Protein AF-A0A7C5J604-F1 (afdb_monomer)

Solvent-accessible surface area (backbone atoms only — not comparable to full-atom values): 4817 Å² total; per-residue (Å²): 68,68,37,44,52,41,41,76,76,65,56,35,46,37,43,60,45,44,50,58,50,45,59,64,44,63,76,73,39,80,43,71,80,47,68,48,44,18,41,62,89,78,62,50,75,57,51,61,89,37,66,52,74,78,42,26,31,42,38,40,32,33,28,58,86,93,46,77,49,73,53,74,47,42,37,82,73,55,76,61,57,86,76,133

pLDDT: mean 94.11, std 7.98, range [53.81, 98.44]

Foldseek 3Di:
DQLLVVVVVPAFQQLVSQCSPVVVCVVPAPFWPDWFKAAPPPRHTDDRRDTHDQWIKTKTWGDDVVDIDIDIDIRNPDDDPDDD

Mean predicted aligned error: 3.03 Å

Secondary structure (DSSP, 8-state):
-HHHHHHHTT--BHHHHHHHHHHHHHHHSSEEEEEEEEETTT-PBPPTT-B--S-EEEEEEEEETTEEEEEEEEETTSPPPPP-

Radius of gyration: 12.41 Å; Cα contacts (8 Å, |Δi|>4): 150; chains: 1; bounding box: 32×25×34 Å

Nearest PDB structures (foldseek):
  3ag5-assembly1_A  TM=8.522E-01  e=1.128E-04  Staphylococcus aureus subsp. aureus NCTC 8325
  3ag6-assembly1_B  TM=8.233E-01  e=3.893E-04  Staphylococcus aureus subsp. aureus NCTC 8325
  2x3f-assembly1_B  TM=8.813E-01  e=1.049E-03  Staphylococcus aureus subsp. aureus MRSA252
  7tot-assembly1_B  TM=9.038E-01  e=2.207E-03  Bartonella henselae str. Houston-1

Structure (mmCIF, N/CA/C/O backbone):
data_AF-A0A7C5J604-F1
#
_entry.id   AF-A0A7C5J604-F1
#
loop_
_atom_site.group_PDB
_atom_site.id
_atom_site.type_symbol
_atom_site.label_atom_id
_atom_site.label_alt_id
_atom_site.label_comp_id
_atom_site.label_asym_id
_atom_site.label_entity_id
_atom_site.label_seq_id
_atom_site.pdbx_PDB_ins_code
_atom_site.Cartn_x
_atom_site.Cartn_y
_atom_site.Cartn_z
_atom_site.occupancy
_atom_site.B_iso_or_equiv
_atom_site.auth_seq_id
_atom_site.auth_comp_id
_atom_site.auth_asym_id
_atom_site.auth_atom_id
_atom_site.pdbx_PDB_model_num
ATOM 1 N N . SER A 1 1 ? -7.830 0.422 -7.860 1.00 77.44 1 SER A N 1
ATOM 2 C CA . SER A 1 1 ? -6.909 1.089 -6.899 1.00 77.44 1 SER A CA 1
ATOM 3 C C . SER A 1 1 ? -6.031 2.108 -7.631 1.00 77.44 1 SER A C 1
ATOM 5 O O . SER A 1 1 ? -5.640 1.820 -8.757 1.00 77.44 1 SER A O 1
ATOM 7 N N . LYS A 1 2 ? -5.729 3.282 -7.036 1.00 90.81 2 LYS A N 1
ATOM 8 C CA . LYS A 1 2 ? -4.838 4.303 -7.643 1.00 90.81 2 LYS A CA 1
ATOM 9 C C . LYS A 1 2 ? -3.414 3.771 -7.854 1.00 90.81 2 LYS A C 1
ATOM 11 O O . LYS A 1 2 ? -2.853 3.995 -8.917 1.00 90.81 2 LYS A O 1
ATOM 16 N N . ALA A 1 3 ? -2.876 3.031 -6.881 1.00 93.94 3 ALA A N 1
ATOM 17 C CA . ALA A 1 3 ? -1.553 2.416 -6.984 1.00 93.94 3 ALA A CA 1
ATOM 18 C C . ALA A 1 3 ? -1.490 1.336 -8.073 1.00 93.94 3 ALA A C 1
ATOM 20 O O . ALA A 1 3 ? -0.544 1.328 -8.844 1.00 93.94 3 ALA A O 1
ATOM 21 N N . ALA A 1 4 ? -2.524 0.493 -8.199 1.00 93.62 4 ALA A N 1
ATOM 22 C CA . ALA A 1 4 ? -2.604 -0.502 -9.276 1.00 93.62 4 ALA A CA 1
ATOM 23 C C . ALA A 1 4 ? -2.551 0.152 -10.660 1.00 93.62 4 ALA A C 1
ATOM 25 O O . ALA A 1 4 ? -1.743 -0.227 -11.492 1.00 93.62 4 ALA A O 1
ATOM 26 N N . ARG A 1 5 ? -3.338 1.214 -10.867 1.00 93.12 5 ARG A N 1
ATOM 27 C CA . ARG A 1 5 ? -3.317 1.955 -12.131 1.00 93.12 5 ARG A CA 1
ATOM 28 C C . ARG A 1 5 ? -1.965 2.619 -12.395 1.00 93.12 5 ARG A C 1
ATOM 30 O O . ARG A 1 5 ? -1.478 2.551 -13.510 1.00 93.12 5 ARG A O 1
ATOM 37 N N . ALA A 1 6 ? -1.365 3.251 -11.386 1.00 95.44 6 ALA A N 1
ATOM 38 C CA . ALA A 1 6 ? -0.040 3.848 -11.537 1.00 95.44 6 ALA A CA 1
ATOM 39 C C . ALA A 1 6 ? 1.010 2.789 -11.904 1.00 95.44 6 ALA A C 1
ATOM 41 O O . ALA A 1 6 ? 1.839 3.030 -12.775 1.00 95.44 6 ALA A O 1
ATOM 42 N N . PHE A 1 7 ? 0.940 1.608 -11.285 1.00 96.50 7 PHE A N 1
ATOM 43 C CA . PHE A 1 7 ? 1.787 0.473 -11.627 1.00 96.50 7 PHE A CA 1
ATOM 44 C C . PHE A 1 7 ? 1.560 0.009 -13.073 1.00 96.50 7 PHE A C 1
ATOM 46 O O . PHE A 1 7 ? 2.520 -0.157 -13.821 1.00 96.50 7 PHE A O 1
ATOM 53 N N . ASP A 1 8 ? 0.311 -0.128 -13.512 1.00 94.31 8 ASP A N 1
ATOM 54 C CA . ASP A 1 8 ? -0.006 -0.483 -14.901 1.00 94.31 8 ASP A CA 1
ATOM 55 C C . ASP A 1 8 ? 0.504 0.577 -15.898 1.00 94.31 8 ASP A C 1
ATOM 57 O O . ASP A 1 8 ? 0.977 0.238 -16.982 1.00 94.31 8 ASP A O 1
ATOM 61 N N . ASP A 1 9 ? 0.490 1.853 -15.498 1.00 95.69 9 ASP A N 1
ATOM 62 C CA . ASP A 1 9 ? 1.016 2.989 -16.267 1.00 95.69 9 ASP A CA 1
ATOM 63 C C . ASP A 1 9 ? 2.563 3.103 -16.207 1.00 95.69 9 ASP A C 1
ATOM 65 O O . ASP A 1 9 ? 3.149 3.975 -16.852 1.00 95.69 9 ASP A O 1
ATOM 69 N N . GLY A 1 10 ? 3.241 2.212 -15.472 1.00 96.81 10 GLY A N 1
ATOM 70 C CA . GLY A 1 10 ? 4.703 2.088 -15.439 1.00 96.81 10 GLY A CA 1
ATOM 71 C C . GLY A 1 10 ? 5.397 2.639 -14.191 1.00 96.81 10 GLY A C 1
ATOM 72 O O . GLY A 1 10 ? 6.625 2.599 -14.127 1.00 96.81 10 GLY A O 1
ATOM 73 N N . GLU A 1 11 ? 4.662 3.123 -13.187 1.00 97.88 11 GLU A N 1
ATOM 74 C CA . GLU A 1 11 ? 5.254 3.516 -11.903 1.00 97.88 11 GLU A CA 1
ATOM 75 C C . GLU A 1 11 ? 5.866 2.297 -11.201 1.00 97.88 11 GLU A C 1
ATOM 77 O O . GLU A 1 11 ? 5.246 1.235 -11.103 1.00 97.88 11 GLU A O 1
ATOM 82 N N . ARG A 1 12 ? 7.091 2.446 -10.699 1.00 97.81 12 ARG A N 1
ATOM 83 C CA . ARG A 1 12 ? 7.837 1.380 -10.017 1.00 97.81 12 ARG A CA 1
ATOM 84 C C . ARG A 1 12 ? 8.451 1.830 -8.698 1.00 97.81 12 ARG A C 1
ATOM 86 O O . ARG A 1 12 ? 8.880 0.974 -7.937 1.00 97.81 12 ARG A O 1
ATOM 93 N N . SER A 1 13 ? 8.476 3.124 -8.385 1.00 98.44 13 SER A N 1
ATOM 94 C CA . SER A 1 13 ? 8.982 3.619 -7.106 1.00 98.44 13 SER A CA 1
ATOM 95 C C . SER A 1 13 ? 8.115 3.118 -5.951 1.00 98.44 13 SER A C 1
ATOM 97 O O . SER A 1 13 ? 6.904 3.364 -5.910 1.00 98.44 13 SER A O 1
ATOM 99 N N . VAL A 1 14 ? 8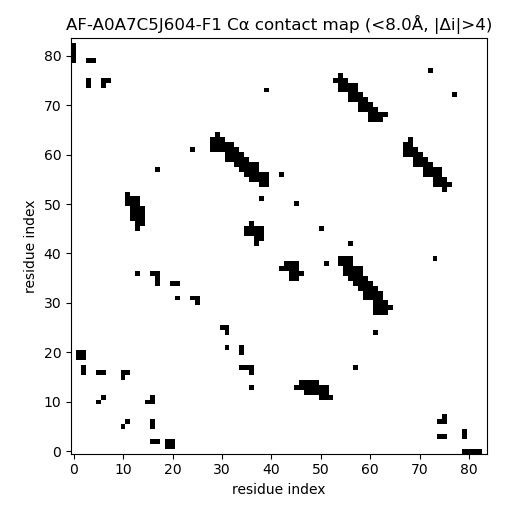.753 2.464 -4.976 1.00 98.25 14 VAL A N 1
ATOM 100 C CA . VAL A 1 14 ? 8.086 2.011 -3.748 1.00 98.25 14 VAL A CA 1
ATOM 101 C C . VAL A 1 14 ? 7.448 3.189 -3.015 1.00 98.25 14 VAL A C 1
ATOM 103 O O . VAL A 1 14 ? 6.259 3.135 -2.689 1.00 98.25 14 VAL A O 1
ATOM 106 N N . ALA A 1 15 ? 8.197 4.281 -2.832 1.00 98.12 15 ALA A N 1
ATOM 107 C CA . ALA A 1 15 ? 7.697 5.490 -2.185 1.00 98.12 15 ALA A CA 1
ATOM 108 C C . ALA A 1 15 ? 6.452 6.061 -2.886 1.00 98.12 15 ALA A C 1
ATOM 110 O O . ALA A 1 15 ? 5.466 6.388 -2.222 1.00 98.12 15 ALA A O 1
ATOM 111 N N . ALA A 1 16 ? 6.466 6.153 -4.221 1.00 97.75 16 ALA A N 1
ATOM 112 C CA . ALA A 1 16 ? 5.342 6.694 -4.985 1.00 97.75 16 ALA A CA 1
ATOM 113 C C . ALA A 1 16 ? 4.088 5.813 -4.862 1.00 97.75 16 ALA A C 1
ATOM 115 O O . ALA A 1 16 ? 2.998 6.312 -4.564 1.00 97.75 16 ALA A O 1
ATOM 116 N N . LEU A 1 17 ? 4.240 4.496 -5.027 1.00 97.56 17 LEU A N 1
ATOM 117 C CA . LEU A 1 17 ? 3.135 3.538 -4.917 1.00 97.56 17 LEU A CA 1
ATOM 118 C C . LEU A 1 17 ? 2.535 3.529 -3.506 1.00 97.56 17 LEU A C 1
ATOM 120 O O . LEU A 1 17 ? 1.311 3.545 -3.354 1.00 97.56 17 LEU A O 1
ATOM 124 N N . ARG A 1 18 ? 3.383 3.571 -2.474 1.00 97.44 18 ARG A N 1
ATOM 125 C CA . ARG A 1 18 ? 2.965 3.665 -1.071 1.00 97.44 18 ARG A CA 1
ATOM 126 C C . ARG A 1 18 ? 2.232 4.976 -0.782 1.00 97.44 18 ARG A C 1
ATOM 128 O O . ARG A 1 18 ? 1.179 4.952 -0.142 1.00 97.44 18 ARG A O 1
ATOM 135 N N . ALA A 1 19 ? 2.733 6.105 -1.287 1.00 96.81 19 ALA A N 1
ATOM 136 C CA . ALA A 1 19 ? 2.117 7.421 -1.104 1.00 96.81 19 ALA A CA 1
ATOM 137 C C . ALA A 1 19 ? 0.689 7.486 -1.673 1.00 96.81 19 ALA A C 1
ATOM 139 O O . ALA A 1 19 ? -0.206 8.054 -1.047 1.00 96.81 19 ALA A O 1
ATOM 140 N N . LEU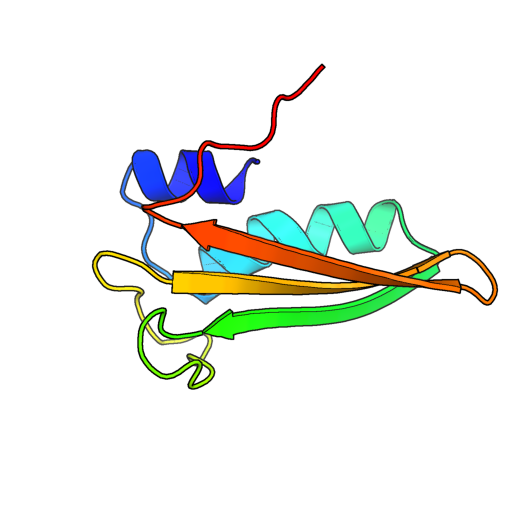 A 1 20 ? 0.443 6.837 -2.819 1.00 96.31 20 LEU A N 1
ATOM 141 C CA . LEU A 1 20 ? -0.888 6.757 -3.440 1.00 96.31 20 LEU A CA 1
ATOM 142 C C . LEU A 1 20 ? -1.936 6.028 -2.584 1.00 96.31 20 LEU A C 1
ATOM 144 O O . LEU A 1 20 ? -3.131 6.105 -2.890 1.00 96.31 20 LEU A O 1
ATOM 148 N N . VAL A 1 21 ? -1.498 5.313 -1.547 1.00 95.69 21 VAL A N 1
ATOM 149 C CA . VAL A 1 21 ? -2.327 4.458 -0.693 1.00 95.69 21 VAL A CA 1
ATOM 150 C C . VAL A 1 21 ? -2.414 5.024 0.716 1.00 95.69 21 VAL A C 1
ATOM 152 O O . VAL A 1 21 ? -3.513 5.134 1.245 1.00 95.69 21 VAL A O 1
ATOM 155 N N . ILE A 1 22 ? -1.292 5.423 1.319 1.00 96.31 22 ILE A N 1
ATOM 156 C CA . ILE A 1 22 ? -1.283 5.892 2.710 1.00 96.31 22 ILE A CA 1
ATOM 157 C C . ILE A 1 22 ? -2.048 7.206 2.890 1.00 96.31 22 ILE A C 1
ATOM 159 O O . ILE A 1 22 ? -2.871 7.295 3.792 1.00 96.31 2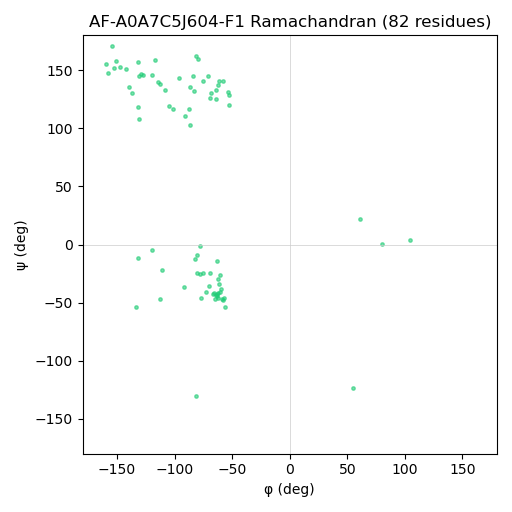2 ILE A O 1
ATOM 163 N N . VAL A 1 23 ? -1.874 8.169 1.977 1.00 94.94 23 VAL A N 1
ATOM 164 C CA . VAL A 1 23 ? -2.520 9.490 2.057 1.00 94.94 23 VAL A CA 1
ATOM 165 C C . VAL A 1 23 ? -4.052 9.389 2.159 1.00 94.94 23 VAL A C 1
ATOM 167 O O . VAL A 1 23 ? -4.612 9.918 3.114 1.00 94.94 23 VAL A O 1
ATOM 170 N N . PRO A 1 24 ? -4.769 8.687 1.255 1.00 93.88 24 PRO A N 1
ATOM 171 C CA . PRO A 1 24 ? -6.222 8.568 1.384 1.00 93.88 24 PRO A CA 1
ATOM 172 C C . PRO A 1 24 ? -6.672 7.711 2.579 1.00 93.88 24 PRO A C 1
ATOM 174 O O . PRO A 1 24 ? -7.796 7.884 3.045 1.00 93.88 24 PRO A O 1
ATOM 177 N N . LEU A 1 25 ? -5.848 6.777 3.071 1.00 94.38 25 LEU A N 1
ATOM 178 C CA . LEU A 1 25 ? -6.194 5.978 4.253 1.00 94.38 25 LEU A CA 1
ATOM 179 C C . LEU A 1 25 ? -6.120 6.810 5.535 1.00 94.38 25 LEU A C 1
ATOM 181 O O . LEU A 1 25 ? -7.007 6.687 6.375 1.00 94.38 25 LEU A O 1
ATOM 185 N N . GLU A 1 26 ? -5.110 7.671 5.666 1.00 95.31 26 GLU A N 1
ATOM 186 C CA . GLU A 1 26 ? -4.974 8.595 6.800 1.00 95.31 26 GLU A CA 1
ATOM 187 C C . GLU A 1 26 ? -6.134 9.602 6.877 1.00 95.31 26 GLU A C 1
ATOM 189 O O . GLU A 1 26 ? -6.511 10.021 7.968 1.00 95.31 26 GLU A O 1
ATOM 194 N N . GLU A 1 27 ? -6.737 9.961 5.740 1.00 94.44 27 GLU A N 1
ATOM 195 C CA . GLU A 1 27 ? -7.915 10.838 5.690 1.00 94.44 27 GLU A CA 1
ATOM 196 C C . GLU A 1 27 ? -9.230 10.123 6.054 1.00 94.44 27 GLU A C 1
ATOM 198 O O . GLU A 1 27 ? -10.190 10.776 6.468 1.00 94.44 27 GLU A O 1
ATOM 203 N N . ALA A 1 28 ? -9.304 8.800 5.867 1.00 93.44 28 ALA A N 1
ATOM 204 C CA . ALA A 1 28 ? -10.556 8.041 5.926 1.00 93.44 28 ALA A CA 1
ATOM 205 C C . ALA A 1 28 ? -10.687 7.099 7.134 1.00 93.44 28 ALA A C 1
ATOM 207 O O . ALA A 1 28 ? -11.805 6.696 7.464 1.00 93.44 28 ALA A O 1
ATOM 208 N N . LEU A 1 29 ? -9.576 6.704 7.758 1.00 95.81 29 LEU A N 1
ATOM 209 C CA . LEU A 1 29 ? -9.530 5.704 8.829 1.00 95.81 29 LEU A CA 1
ATOM 210 C C . LEU A 1 29 ? -9.038 6.314 10.142 1.00 95.81 29 LEU A C 1
ATOM 212 O O . LEU A 1 29 ? -8.353 7.331 10.150 1.00 95.81 29 LEU A O 1
ATOM 216 N N . ASP A 1 30 ? -9.356 5.665 11.264 1.00 96.88 30 ASP A N 1
ATOM 217 C CA . ASP A 1 30 ? -9.009 6.195 12.589 1.00 96.88 30 ASP A CA 1
ATOM 218 C C . ASP A 1 30 ? -7.498 6.148 12.857 1.00 96.88 30 ASP A C 1
ATOM 220 O O . ASP A 1 30 ? -6.945 7.024 13.522 1.00 96.88 30 ASP A O 1
ATOM 224 N N . SER A 1 31 ? -6.819 5.108 12.362 1.00 97.50 31 SER A N 1
ATOM 225 C CA . SER A 1 31 ? -5.358 5.011 12.387 1.00 97.50 31 SER A CA 1
ATOM 226 C C . SER A 1 31 ? -4.844 4.054 11.317 1.00 97.50 31 SER A C 1
ATOM 228 O O . SER A 1 31 ? -5.470 3.029 11.043 1.00 97.50 31 SER A O 1
ATOM 230 N N . VAL A 1 32 ? -3.661 4.333 10.775 1.00 97.56 32 VAL A N 1
ATOM 231 C CA . VAL A 1 32 ? -2.939 3.431 9.868 1.00 97.56 32 VAL A CA 1
ATOM 232 C C . VAL A 1 32 ? -1.777 2.801 10.635 1.00 97.56 32 VAL A C 1
ATOM 234 O O . VAL A 1 32 ? -0.908 3.511 11.130 1.00 97.56 32 VAL A O 1
ATOM 237 N N . ASP A 1 33 ? -1.774 1.472 10.756 1.00 97.44 33 ASP A N 1
ATOM 238 C CA . ASP A 1 33 ? -0.681 0.734 11.403 1.00 97.44 33 ASP A CA 1
ATOM 239 C C . ASP A 1 33 ? 0.522 0.639 10.454 1.00 97.44 33 ASP A C 1
ATOM 241 O O . ASP A 1 33 ? 1.660 0.867 10.861 1.00 97.44 33 ASP A O 1
ATOM 245 N N . TYR A 1 34 ? 0.270 0.283 9.190 1.00 96.56 34 TYR A N 1
ATOM 246 C CA . TYR A 1 34 ? 1.281 0.288 8.136 1.00 96.56 34 TYR A CA 1
ATOM 247 C C . TYR A 1 34 ? 0.665 0.324 6.735 1.00 96.56 34 TYR A C 1
ATOM 249 O O . TYR A 1 34 ? -0.442 -0.164 6.495 1.00 96.56 34 TYR A O 1
ATOM 257 N N . VAL A 1 35 ? 1.465 0.834 5.799 1.00 97.56 35 VAL A N 1
ATOM 258 C CA . VAL A 1 35 ? 1.356 0.599 4.356 1.00 97.56 35 VAL A CA 1
ATOM 259 C C . VAL A 1 35 ? 2.757 0.240 3.883 1.00 97.56 35 VAL A C 1
ATOM 261 O O . VAL A 1 35 ? 3.673 1.052 4.030 1.00 97.56 35 VAL A O 1
ATOM 264 N N . THR A 1 36 ? 2.913 -0.964 3.346 1.00 97.75 36 THR A N 1
ATOM 265 C CA . THR A 1 36 ? 4.204 -1.536 2.949 1.00 97.75 36 THR A CA 1
ATOM 266 C C . THR A 1 36 ? 4.114 -2.089 1.537 1.00 97.75 36 THR A C 1
ATOM 268 O O . THR A 1 36 ? 3.084 -2.637 1.146 1.00 97.75 36 THR A O 1
ATOM 271 N N . VAL A 1 37 ? 5.215 -1.969 0.799 1.00 98.06 37 VAL A N 1
ATOM 272 C CA . VAL A 1 37 ? 5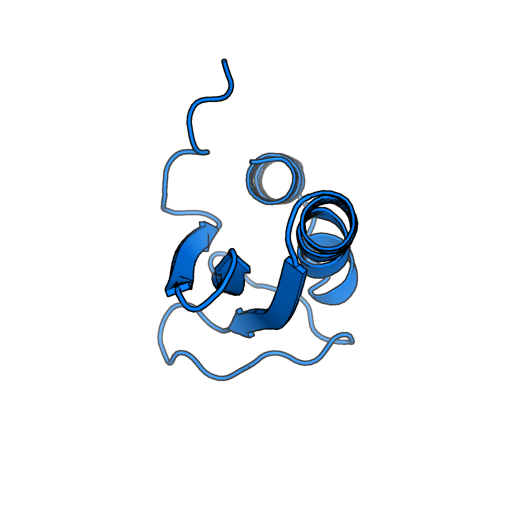.438 -2.687 -0.455 1.00 98.06 37 VAL A CA 1
ATOM 273 C C . VAL A 1 37 ? 6.496 -3.754 -0.197 1.00 98.06 37 VAL A C 1
ATOM 275 O O . VAL A 1 37 ? 7.512 -3.476 0.440 1.00 98.06 37 VAL A O 1
ATOM 278 N N . ALA A 1 38 ? 6.243 -4.972 -0.650 1.00 98.12 38 ALA A N 1
ATOM 279 C CA . ALA A 1 38 ? 7.144 -6.103 -0.505 1.00 98.12 38 ALA A CA 1
ATOM 280 C C . ALA A 1 38 ? 7.315 -6.833 -1.838 1.00 98.12 38 ALA A C 1
ATOM 282 O O . ALA A 1 38 ? 6.446 -6.746 -2.712 1.00 98.12 38 ALA A O 1
ATOM 283 N N . ASP A 1 39 ? 8.417 -7.560 -1.981 1.00 97.25 39 ASP A N 1
ATOM 284 C CA . ASP A 1 39 ? 8.610 -8.472 -3.103 1.00 97.25 39 ASP A CA 1
ATOM 285 C C . ASP A 1 39 ? 7.488 -9.529 -3.144 1.00 97.25 39 ASP A C 1
ATOM 287 O O . ASP A 1 39 ? 7.000 -9.989 -2.106 1.00 97.25 39 ASP A O 1
ATOM 291 N N . ALA A 1 40 ? 7.024 -9.872 -4.347 1.00 96.44 40 ALA A N 1
ATOM 292 C CA . ALA A 1 40 ? 5.891 -10.778 -4.525 1.00 96.44 40 ALA A CA 1
ATOM 293 C C . ALA A 1 40 ? 6.223 -12.254 -4.268 1.00 96.44 40 ALA A C 1
ATOM 295 O O . ALA A 1 40 ? 5.317 -13.022 -3.942 1.00 96.44 40 ALA A O 1
ATOM 296 N N . ASP A 1 41 ? 7.487 -12.650 -4.413 1.00 94.81 41 ASP A N 1
ATOM 297 C CA . ASP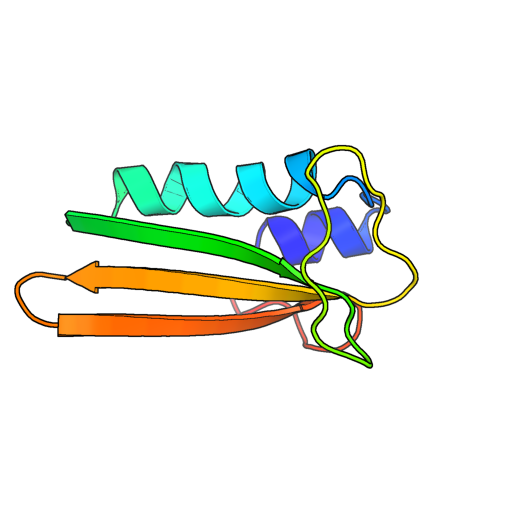 A 1 41 ? 7.906 -14.045 -4.316 1.00 94.81 41 ASP A CA 1
ATOM 298 C C . ASP A 1 41 ? 8.334 -14.418 -2.889 1.00 94.81 41 ASP A C 1
ATOM 300 O O . ASP A 1 41 ? 8.045 -15.530 -2.436 1.00 94.81 41 ASP A O 1
ATOM 304 N N . ASP A 1 42 ? 8.986 -13.503 -2.158 1.00 95.38 42 ASP A N 1
ATOM 305 C CA . ASP A 1 42 ? 9.502 -13.781 -0.807 1.00 95.38 42 ASP A CA 1
ATOM 306 C C . ASP A 1 42 ? 8.941 -12.895 0.321 1.00 95.38 42 ASP A C 1
ATOM 308 O O . ASP A 1 42 ? 9.197 -13.165 1.499 1.00 95.38 42 ASP A O 1
ATOM 312 N N . VAL A 1 43 ? 8.115 -11.894 -0.009 1.00 95.19 43 VAL A N 1
ATOM 313 C CA . VAL A 1 43 ? 7.468 -10.981 0.953 1.00 95.19 43 VAL A CA 1
ATOM 314 C C . VAL A 1 43 ? 8.484 -10.172 1.778 1.00 95.19 43 VAL A C 1
ATOM 316 O O . VAL A 1 43 ? 8.171 -9.649 2.854 1.00 95.19 43 VAL A O 1
ATOM 319 N N . SER A 1 44 ? 9.714 -10.025 1.283 1.00 97.25 44 SER A N 1
ATOM 320 C CA . SER A 1 44 ? 10.687 -9.102 1.858 1.00 97.25 44 SER A CA 1
ATOM 321 C C . SER A 1 44 ? 10.243 -7.659 1.627 1.00 97.25 44 SER A C 1
ATOM 323 O O . SER A 1 44 ? 9.851 -7.261 0.531 1.00 97.25 44 SER A O 1
ATOM 325 N N . VAL A 1 45 ? 10.254 -6.864 2.696 1.00 97.75 45 VAL A N 1
ATOM 326 C CA . VAL A 1 45 ? 9.840 -5.460 2.633 1.00 97.75 45 VAL A CA 1
ATOM 327 C C . VAL A 1 45 ? 10.866 -4.669 1.833 1.00 97.75 45 VAL A C 1
ATOM 329 O O . VAL A 1 45 ? 12.050 -4.677 2.170 1.00 97.75 45 VAL A O 1
ATOM 332 N N . LEU A 1 46 ? 10.385 -3.958 0.817 1.00 97.81 46 LEU A N 1
ATOM 333 C CA . LEU A 1 46 ? 11.188 -3.036 0.029 1.00 97.81 46 LEU A CA 1
ATOM 334 C C . LEU A 1 46 ? 11.256 -1.677 0.734 1.00 97.81 46 LEU A C 1
ATOM 336 O O . LEU A 1 46 ? 10.299 -1.232 1.376 1.00 97.81 46 LEU A O 1
ATOM 340 N N . SER A 1 47 ? 12.402 -1.020 0.618 1.00 97.75 47 SER A N 1
ATOM 341 C CA . SER A 1 47 ? 12.637 0.320 1.151 1.00 97.75 47 SER A CA 1
ATOM 342 C C . SER A 1 47 ? 12.042 1.378 0.221 1.00 97.75 47 SER A C 1
ATOM 344 O O . SER A 1 47 ? 11.835 1.138 -0.964 1.00 97.75 47 SER A O 1
ATOM 346 N N . ASP A 1 48 ? 11.802 2.586 0.733 1.00 96.69 48 ASP A N 1
ATOM 347 C CA . ASP A 1 48 ? 11.240 3.687 -0.067 1.00 96.69 48 ASP A CA 1
ATOM 348 C C . ASP A 1 48 ? 12.136 4.083 -1.267 1.00 96.69 48 ASP A C 1
ATOM 350 O O . ASP A 1 48 ? 11.620 4.563 -2.278 1.00 96.69 48 ASP A O 1
ATOM 354 N N . ASP A 1 49 ? 13.451 3.844 -1.172 1.00 97.69 49 ASP A N 1
ATOM 355 C CA . ASP A 1 49 ? 14.436 4.087 -2.240 1.00 97.69 49 ASP A CA 1
ATOM 356 C C . ASP A 1 49 ? 14.481 2.973 -3.306 1.00 97.69 49 ASP A C 1
ATOM 358 O O . ASP A 1 49 ? 15.137 3.131 -4.339 1.00 97.69 49 ASP A O 1
ATOM 362 N N . ASP A 1 50 ? 13.797 1.849 -3.072 1.00 97.94 50 ASP A N 1
ATOM 363 C CA . ASP A 1 50 ? 13.763 0.725 -4.001 1.00 97.94 50 ASP A CA 1
ATOM 364 C C . ASP A 1 50 ? 12.739 0.944 -5.128 1.00 97.94 50 ASP A C 1
ATOM 366 O O . ASP A 1 50 ? 11.801 1.753 -5.056 1.00 97.94 50 ASP A O 1
ATOM 370 N N . ALA A 1 51 ? 12.911 0.163 -6.193 1.00 97.00 51 ALA A N 1
ATOM 371 C CA . ALA A 1 51 ? 11.942 0.030 -7.266 1.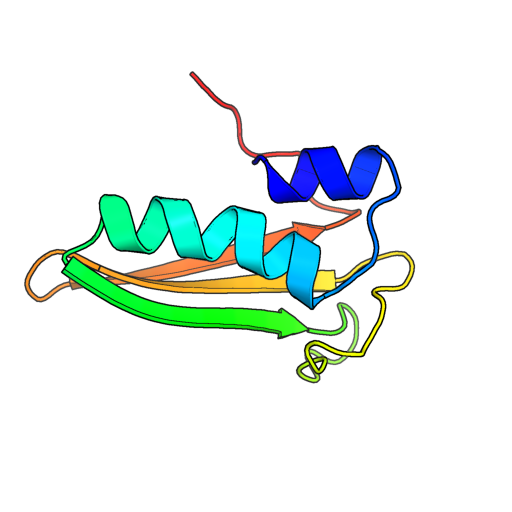00 97.00 51 ALA A CA 1
ATOM 372 C C . ALA A 1 51 ? 11.384 -1.395 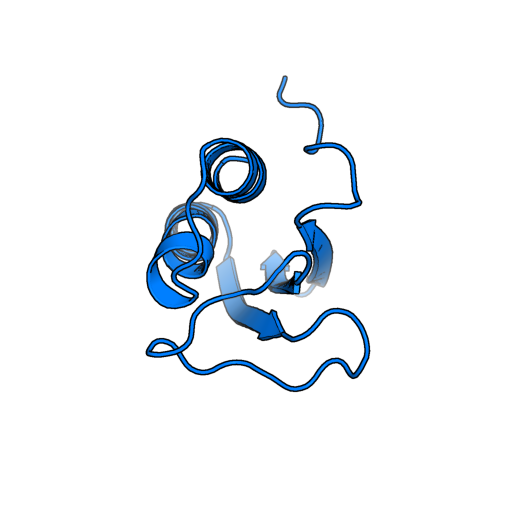-7.290 1.00 97.00 51 ALA A C 1
ATOM 374 O O . ALA A 1 51 ? 12.113 -2.371 -7.125 1.00 97.00 51 ALA A O 1
ATOM 375 N N . VAL A 1 52 ? 10.085 -1.502 -7.538 1.00 95.88 52 VAL A N 1
ATOM 376 C CA . VAL A 1 52 ? 9.404 -2.769 -7.779 1.00 95.88 52 VAL A CA 1
ATOM 377 C C . VAL A 1 52 ? 9.820 -3.328 -9.143 1.00 95.88 52 VAL A C 1
ATOM 379 O O . VAL A 1 52 ? 10.018 -2.573 -10.096 1.00 95.88 52 VAL A O 1
ATOM 382 N N . ALA A 1 53 ? 9.924 -4.653 -9.242 1.00 92.69 53 ALA A N 1
ATOM 383 C CA . ALA A 1 53 ? 10.109 -5.364 -10.503 1.00 92.69 53 ALA A CA 1
ATOM 384 C C . ALA A 1 53 ? 8.762 -5.539 -11.244 1.00 92.69 53 ALA A C 1
ATOM 386 O O . ALA A 1 53 ? 8.002 -4.584 -11.424 1.00 92.69 53 ALA A O 1
ATOM 387 N N . ASP A 1 54 ? 8.454 -6.758 -11.688 1.00 94.88 54 ASP A N 1
ATOM 388 C CA . ASP A 1 54 ? 7.221 -7.060 -12.423 1.00 94.88 54 ASP A CA 1
ATOM 389 C C . ASP A 1 54 ? 6.006 -7.237 -11.506 1.00 94.88 54 ASP A C 1
ATOM 391 O O . ASP A 1 54 ? 4.874 -7.027 -11.941 1.00 94.88 54 ASP A O 1
ATOM 395 N N . ARG A 1 55 ? 6.234 -7.605 -10.238 1.00 96.75 55 ARG A N 1
ATOM 396 C CA . ARG A 1 55 ? 5.192 -7.792 -9.225 1.00 96.75 55 ARG A CA 1
ATOM 397 C C . ARG A 1 55 ? 5.651 -7.301 -7.856 1.00 96.75 55 ARG A C 1
ATOM 399 O O . ARG A 1 55 ? 6.837 -7.360 -7.544 1.00 96.75 55 ARG A O 1
ATOM 406 N N . ALA A 1 56 ? 4.703 -6.860 -7.034 1.00 97.56 56 ALA A N 1
ATOM 407 C CA . ALA A 1 56 ? 4.916 -6.594 -5.609 1.00 97.56 56 ALA A CA 1
ATOM 408 C C . ALA A 1 56 ? 3.628 -6.764 -4.811 1.00 97.56 56 ALA A C 1
ATOM 410 O O . ALA A 1 56 ? 2.539 -6.490 -5.314 1.00 97.56 56 ALA A O 1
ATOM 411 N N . VAL A 1 57 ? 3.758 -7.119 -3.534 1.00 97.75 57 VAL A N 1
ATOM 412 C CA . VAL A 1 57 ? 2.647 -7.075 -2.582 1.00 97.75 57 VAL A CA 1
ATOM 413 C C . VAL A 1 57 ? 2.567 -5.686 -1.966 1.00 97.75 57 VAL A C 1
ATOM 415 O O . VAL A 1 57 ? 3.461 -5.263 -1.236 1.00 97.75 57 VAL A O 1
ATOM 418 N N . LEU A 1 58 ? 1.463 -4.991 -2.208 1.00 97.31 58 LEU A N 1
ATOM 419 C CA . LEU A 1 58 ? 1.068 -3.819 -1.441 1.00 97.31 58 LEU A CA 1
ATOM 420 C C . LEU A 1 58 ? 0.180 -4.285 -0.283 1.00 97.31 58 LEU A C 1
ATOM 422 O O . LEU A 1 58 ? -0.951 -4.708 -0.509 1.00 97.31 58 LEU A O 1
ATOM 426 N N . ALA A 1 59 ? 0.676 -4.196 0.948 1.00 97.31 59 ALA A N 1
ATOM 427 C CA . ALA A 1 59 ? -0.038 -4.625 2.147 1.00 97.31 59 ALA A CA 1
ATOM 428 C C . ALA A 1 59 ? -0.390 -3.432 3.040 1.00 97.31 59 ALA A C 1
ATOM 430 O O . ALA A 1 59 ? 0.438 -2.546 3.276 1.00 97.31 59 ALA A O 1
ATOM 431 N N . VAL A 1 60 ? -1.607 -3.441 3.585 1.00 97.25 60 VAL A N 1
ATOM 432 C CA . VAL A 1 60 ? -2.106 -2.396 4.481 1.00 97.25 60 VAL A CA 1
ATOM 433 C C . VAL A 1 60 ? -2.688 -2.988 5.756 1.00 97.25 60 VAL A C 1
ATOM 435 O O . VAL A 1 60 ? -3.300 -4.058 5.757 1.00 97.25 60 VAL A O 1
ATOM 438 N N . ALA A 1 61 ? -2.528 -2.254 6.851 1.00 97.75 61 ALA A N 1
ATOM 439 C CA . ALA A 1 61 ? -3.292 -2.476 8.063 1.00 97.75 61 ALA A CA 1
ATOM 440 C C . ALA A 1 61 ? -3.692 -1.143 8.684 1.00 97.75 61 ALA A C 1
ATOM 442 O O . ALA A 1 61 ? -2.881 -0.224 8.795 1.00 97.75 61 ALA A O 1
ATOM 443 N N . ALA A 1 62 ? -4.945 -1.054 9.108 1.00 97.69 62 ALA A N 1
ATOM 444 C CA . ALA A 1 62 ? -5.518 0.159 9.671 1.00 97.69 62 ALA A CA 1
ATOM 445 C C . ALA A 1 62 ? -6.680 -0.173 10.615 1.00 97.69 62 ALA A C 1
ATOM 447 O O . ALA A 1 62 ? -7.113 -1.327 10.710 1.00 97.69 62 ALA A O 1
ATOM 448 N N . ARG A 1 63 ? -7.182 0.825 11.344 1.00 97.56 63 ARG A N 1
ATOM 449 C CA . ARG A 1 63 ? -8.245 0.652 12.338 1.00 97.56 63 ARG A CA 1
ATOM 450 C C . ARG A 1 63 ? -9.494 1.462 12.030 1.00 97.56 63 ARG A C 1
ATOM 452 O O . ARG A 1 63 ? -9.419 2.581 11.533 1.00 97.56 63 ARG A O 1
ATOM 459 N N . VAL A 1 64 ? -10.626 0.857 12.391 1.00 97.06 64 VAL A N 1
ATOM 460 C CA . V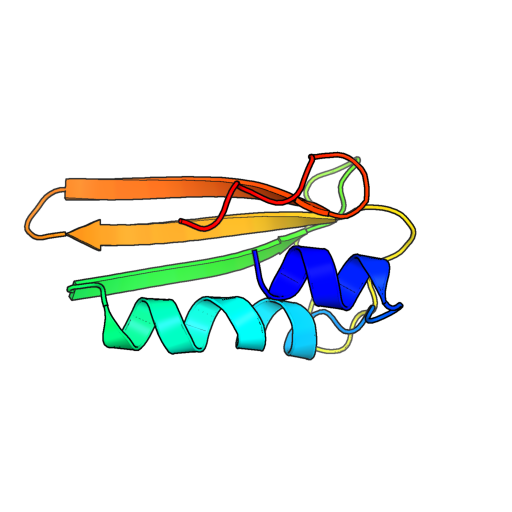AL A 1 64 ? -11.946 1.491 12.483 1.00 97.06 64 VAL A CA 1
ATOM 461 C C . VAL A 1 64 ? -12.550 1.118 13.839 1.00 97.06 64 VAL A C 1
ATOM 463 O O . VAL A 1 64 ? -12.907 -0.040 14.095 1.00 97.06 64 VAL A O 1
ATOM 466 N N . GLY A 1 65 ? -12.607 2.084 14.748 1.00 95.81 65 GLY A N 1
ATOM 467 C CA . GLY A 1 65 ? -12.865 1.892 16.165 1.00 95.81 65 GLY A CA 1
ATOM 468 C C . GLY A 1 65 ? -11.880 0.894 16.777 1.00 95.81 65 GLY A C 1
ATOM 469 O O . GLY A 1 65 ? -10.662 1.046 16.703 1.00 95.81 65 GLY A O 1
ATOM 470 N N . ALA A 1 66 ? -12.413 -0.169 17.380 1.00 96.75 66 ALA A N 1
ATOM 471 C CA . ALA A 1 66 ? -11.603 -1.247 17.949 1.00 96.75 66 ALA A CA 1
ATOM 472 C C . ALA A 1 66 ? -11.151 -2.292 16.909 1.00 96.75 66 ALA A C 1
ATOM 474 O O . ALA A 1 66 ? -10.290 -3.125 17.205 1.00 96.75 66 ALA A O 1
ATOM 475 N N . THR A 1 67 ? -11.725 -2.268 15.704 1.00 97.69 67 THR A N 1
ATOM 476 C CA . THR A 1 67 ? -11.491 -3.285 14.677 1.00 97.69 67 THR A CA 1
ATOM 477 C C . THR A 1 67 ? -10.215 -2.975 13.913 1.00 97.69 67 THR A C 1
ATOM 479 O O . THR A 1 67 ? -10.019 -1.849 13.461 1.00 97.69 67 THR A O 1
ATOM 482 N N . ARG A 1 68 ? -9.361 -3.986 13.740 1.00 97.62 68 ARG A N 1
ATOM 483 C CA . ARG A 1 68 ? -8.165 -3.910 12.898 1.00 97.62 68 ARG A CA 1
ATOM 484 C C . ARG A 1 68 ? -8.442 -4.600 11.569 1.00 97.62 68 ARG A C 1
ATOM 486 O O . ARG A 1 68 ? -8.694 -5.802 11.547 1.00 97.62 68 ARG A O 1
ATOM 493 N N . LEU A 1 69 ? -8.396 -3.829 10.493 1.00 97.88 69 LEU A N 1
ATOM 494 C CA . LEU A 1 69 ? -8.572 -4.298 9.127 1.00 97.88 69 LEU A CA 1
ATOM 495 C C . LEU A 1 69 ? -7.202 -4.539 8.501 1.00 97.88 69 LEU A C 1
ATOM 497 O O . LEU A 1 69 ? -6.249 -3.804 8.767 1.00 97.88 69 LEU A O 1
ATOM 501 N N . ILE A 1 70 ? -7.123 -5.579 7.683 1.00 97.38 70 ILE A N 1
ATOM 502 C CA . ILE A 1 70 ? -5.975 -5.871 6.834 1.00 97.38 70 ILE A CA 1
ATOM 503 C C . ILE A 1 70 ? -6.479 -6.057 5.414 1.00 97.38 70 ILE A C 1
ATOM 505 O O . ILE A 1 70 ? -7.579 -6.577 5.218 1.00 97.38 70 ILE A O 1
ATOM 509 N N . ASP A 1 71 ? -5.670 -5.637 4.456 1.00 95.62 71 ASP A N 1
ATOM 510 C CA . ASP A 1 71 ? -5.887 -5.931 3.047 1.00 95.62 71 ASP A CA 1
ATOM 511 C C . ASP A 1 71 ? -4.534 -5.974 2.333 1.00 95.62 71 ASP A C 1
ATOM 513 O O . ASP A 1 71 ? -3.539 -5.410 2.809 1.00 95.62 71 ASP A O 1
ATOM 517 N N . ASN A 1 72 ? -4.487 -6.653 1.197 1.00 95.12 72 ASN A N 1
ATOM 518 C CA . ASN A 1 72 ? -3.313 -6.699 0.348 1.00 95.12 72 ASN A CA 1
ATOM 519 C C . ASN A 1 72 ? -3.710 -6.813 -1.123 1.00 95.12 72 ASN A C 1
ATOM 521 O O . ASN A 1 72 ? -4.746 -7.373 -1.464 1.00 95.12 72 ASN A O 1
ATOM 525 N N . LEU A 1 73 ? -2.841 -6.311 -1.992 1.00 95.38 73 LEU A N 1
ATOM 526 C CA . LEU A 1 73 ? -2.985 -6.398 -3.439 1.00 95.38 73 LEU A CA 1
ATOM 527 C C . LEU A 1 73 ? -1.632 -6.742 -4.058 1.00 95.38 73 LEU A C 1
ATOM 529 O O . LEU A 1 73 ? -0.642 -6.067 -3.767 1.00 95.38 73 LEU A O 1
ATOM 533 N N . VAL A 1 74 ? -1.592 -7.746 -4.930 1.00 96.75 74 VAL A N 1
ATOM 534 C CA . VAL A 1 74 ? -0.409 -8.060 -5.734 1.00 96.75 74 VAL A CA 1
ATOM 535 C C . VAL A 1 74 ? -0.436 -7.211 -7.006 1.00 96.75 74 VAL A C 1
ATOM 537 O O . VAL A 1 74 ? -1.187 -7.472 -7.945 1.00 96.75 74 VAL A O 1
ATOM 540 N N . LEU A 1 75 ? 0.377 -6.156 -7.039 1.00 96.44 75 LEU A N 1
ATOM 541 C CA . LEU A 1 75 ? 0.574 -5.318 -8.222 1.00 96.44 75 LEU A CA 1
ATOM 542 C C . LEU A 1 75 ? 1.167 -6.158 -9.360 1.00 96.44 75 LEU A C 1
ATOM 544 O O . LEU A 1 75 ? 2.067 -6.960 -9.119 1.00 96.44 75 LEU A O 1
ATOM 548 N N . GLY A 1 76 ? 0.664 -5.977 -10.583 1.00 94.06 76 GLY A N 1
ATOM 549 C CA . GLY A 1 76 ? 1.084 -6.758 -11.753 1.00 94.06 76 GLY A CA 1
ATOM 550 C C . GLY A 1 76 ? 0.451 -8.152 -11.867 1.00 94.06 76 GLY A C 1
ATOM 551 O O . GLY A 1 76 ? 0.741 -8.862 -12.827 1.00 94.06 76 GLY A O 1
ATOM 552 N N . GLU A 1 77 ? -0.420 -8.546 -10.931 1.00 94.00 77 GLU A N 1
ATOM 553 C CA . GLU A 1 77 ? -1.104 -9.848 -10.944 1.00 94.00 77 GLU A CA 1
ATOM 554 C C . GLU A 1 77 ? -2.606 -9.717 -10.667 1.00 94.00 77 GLU A C 1
ATOM 556 O O . GLU A 1 77 ? -3.428 -10.160 -11.474 1.00 94.00 77 GLU A O 1
ATOM 561 N N . ASP A 1 78 ? -2.972 -9.073 -9.559 1.00 90.31 78 ASP A N 1
ATOM 562 C CA . ASP A 1 78 ? -4.368 -8.908 -9.180 1.00 90.31 78 ASP A CA 1
ATOM 563 C C . ASP A 1 78 ? -5.054 -7.843 -10.047 1.00 90.31 78 ASP A C 1
ATOM 565 O O . ASP A 1 78 ? -4.484 -6.776 -10.313 1.00 90.31 78 ASP A O 1
ATOM 569 N N . PRO A 1 79 ? -6.322 -8.057 -10.447 1.00 82.25 79 PRO A N 1
ATOM 570 C CA . PRO A 1 79 ? -7.086 -7.008 -11.094 1.00 82.25 79 PRO A CA 1
ATOM 571 C C . PRO A 1 79 ? -7.244 -5.824 -10.138 1.00 82.25 79 PRO A C 1
ATOM 573 O O . PRO A 1 79 ? -7.511 -5.989 -8.945 1.00 82.25 79 PRO A O 1
ATOM 576 N N . ALA A 1 80 ? -7.144 -4.605 -10.673 1.00 75.81 80 ALA A N 1
ATOM 577 C CA . ALA A 1 80 ? -7.407 -3.411 -9.886 1.00 75.81 80 ALA A CA 1
ATOM 578 C C . ALA A 1 80 ? -8.795 -3.524 -9.214 1.00 75.81 80 ALA A C 1
ATOM 580 O O . ALA A 1 80 ? -9.783 -3.759 -9.917 1.00 75.81 80 ALA A O 1
ATOM 581 N N . PRO A 1 81 ? -8.904 -3.306 -7.885 1.00 73.38 81 PRO A N 1
ATOM 582 C CA . PRO A 1 81 ? -10.189 -3.347 -7.200 1.00 73.38 81 PRO A CA 1
ATOM 583 C C . PRO A 1 81 ? -11.185 -2.417 -7.886 1.00 73.38 81 PRO A C 1
ATOM 585 O O . PRO A 1 81 ? -10.840 -1.257 -8.163 1.00 73.38 81 PRO A O 1
ATOM 588 N N . VAL A 1 82 ? -12.383 -2.943 -8.162 1.00 70.00 82 VAL A N 1
ATOM 589 C CA . VAL A 1 82 ? -13.488 -2.206 -8.786 1.00 70.00 82 VAL A CA 1
ATOM 590 C C . VAL A 1 82 ? -13.752 -0.932 -7.995 1.00 70.00 82 VAL A C 1
ATOM 592 O O . VAL A 1 82 ? -14.032 -0.975 -6.799 1.00 70.00 82 VAL A O 1
ATOM 595 N N . GLN A 1 83 ? -13.620 0.211 -8.665 1.00 57.22 83 GLN A N 1
ATOM 596 C CA . GLN A 1 83 ? -14.064 1.486 -8.116 1.00 57.22 83 GLN A CA 1
ATOM 597 C C . GLN A 1 83 ? -15.546 1.667 -8.472 1.00 57.22 83 GLN A C 1
ATOM 599 O O . GLN A 1 83 ? -15.911 1.351 -9.609 1.00 57.22 83 GLN A O 1
ATOM 604 N N . PRO A 1 84 ? -16.394 2.1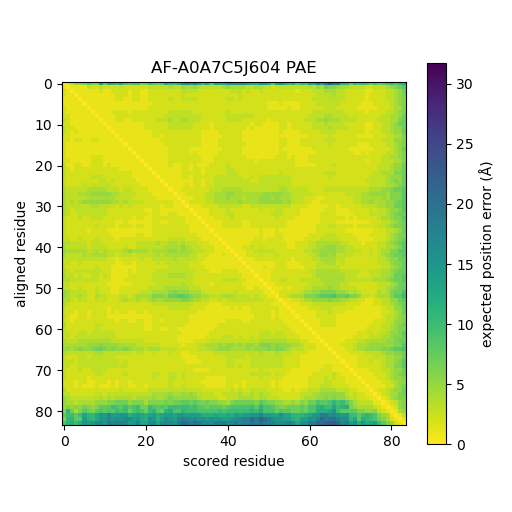05 -7.525 1.00 53.81 84 PRO A N 1
ATOM 605 C CA . PRO A 1 84 ? -17.759 2.515 -7.833 1.00 53.81 84 PRO A CA 1
ATOM 606 C C . PRO A 1 84 ? -17.798 3.764 -8.723 1.00 53.81 84 PRO A C 1
ATOM 608 O O . PRO A 1 84 ? -16.828 4.559 -8.687 1.00 53.81 84 PRO A O 1
#

Sequence (84 aa):
SKAARAFDDGERSVAALRALVIVPLEEALDSVDYVTVADADDVSVLSDDDAVADRAVLAVAARVGATRLIDNLVLGEDPAPVQP